Protein AF-A0A131Z6M6-F1 (afdb_monomer)

Secondary structure (DSSP, 8-state):
------------------------------S--------------TTHHHHHHHHHHHHTT---TTHHHH-EEEEEEETTEEEEEE-TTPPTT-EEE-TTS-EEEEEEE-SS-EEEEEES--

Organism: Rhipicephalus appendiculatus (NCBI:txid34631)

pLDDT: mean 70.96, std 22.32, range [32.44, 96.81]

Structure (mmCIF, N/CA/C/O backbone):
data_AF-A0A131Z6M6-F1
#
_entry.id   AF-A0A131Z6M6-F1
#
loop_
_atom_site.group_PDB
_atom_site.id
_atom_site.type_symbol
_atom_site.label_atom_id
_atom_site.label_alt_id
_atom_site.label_comp_id
_atom_site.label_asym_id
_atom_site.label_entity_id
_atom_site.label_seq_id
_atom_site.pdbx_PDB_ins_code
_atom_site.Cartn_x
_atom_site.Cartn_y
_atom_site.Cartn_z
_atom_site.occupancy
_atom_site.B_iso_or_equiv
_atom_site.auth_seq_id
_atom_site.auth_comp_id
_atom_site.auth_asym_id
_atom_site.auth_atom_id
_atom_site.pdbx_PDB_model_num
ATOM 1 N N . MET A 1 1 ? -48.283 30.052 53.798 1.00 39.28 1 MET A N 1
ATOM 2 C CA . MET A 1 1 ? -48.162 28.816 52.996 1.00 39.28 1 MET A CA 1
ATOM 3 C C . MET A 1 1 ? -49.217 28.845 51.893 1.00 39.28 1 MET A C 1
ATOM 5 O O . MET A 1 1 ? -50.386 28.957 52.216 1.00 39.28 1 MET A O 1
ATOM 9 N N . ALA A 1 2 ? -48.751 28.823 50.637 1.00 43.00 2 ALA A N 1
ATOM 10 C CA . ALA A 1 2 ? -49.450 28.561 49.368 1.00 43.00 2 ALA A CA 1
ATOM 11 C C . ALA A 1 2 ? -50.765 29.314 49.042 1.00 43.00 2 ALA A C 1
ATOM 13 O O . ALA A 1 2 ? -51.859 28.847 49.340 1.00 43.00 2 ALA A O 1
ATOM 14 N N . PHE A 1 3 ? -50.643 30.409 48.278 1.00 41.12 3 PHE A N 1
ATOM 15 C CA . PHE A 1 3 ? -51.707 30.907 47.399 1.00 41.12 3 PHE A CA 1
ATOM 16 C C . PHE A 1 3 ? -51.539 30.303 46.000 1.00 41.12 3 PHE A C 1
ATOM 18 O O . PHE A 1 3 ? -50.509 30.465 45.349 1.00 41.12 3 PHE A O 1
ATOM 25 N N . VAL A 1 4 ? -52.579 29.601 45.561 1.00 52.62 4 VAL A N 1
ATOM 26 C CA . VAL A 1 4 ? -52.770 29.066 44.211 1.00 52.62 4 VAL A CA 1
ATOM 27 C C . VAL A 1 4 ? -52.960 30.233 43.239 1.00 52.62 4 VAL A C 1
ATOM 29 O O . VAL A 1 4 ? -53.896 31.014 43.396 1.00 52.62 4 VAL A O 1
ATOM 32 N N . SER A 1 5 ? -52.105 30.346 42.218 1.00 47.12 5 SER A N 1
ATOM 33 C CA . SER A 1 5 ? -52.269 31.335 41.147 1.00 47.12 5 SER A CA 1
ATOM 34 C C . SER A 1 5 ? -52.097 30.713 39.759 1.00 47.12 5 SER A C 1
ATOM 36 O O . SER A 1 5 ? -51.026 30.254 39.379 1.00 47.12 5 SER A O 1
ATOM 38 N N . ARG A 1 6 ? -53.234 30.692 39.054 1.00 48.50 6 ARG A N 1
ATOM 39 C CA . ARG A 1 6 ? -53.466 30.855 37.609 1.00 48.50 6 ARG A CA 1
ATOM 40 C C . ARG A 1 6 ? -52.428 30.319 36.608 1.00 48.50 6 ARG A C 1
ATOM 42 O O . ARG A 1 6 ? -51.430 30.954 36.302 1.00 48.50 6 ARG A O 1
ATOM 49 N N . ARG A 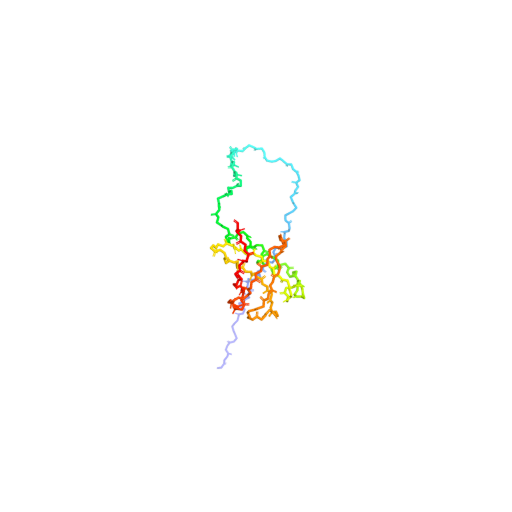1 7 ? -52.854 29.238 35.940 1.00 51.41 7 ARG A N 1
ATOM 50 C CA . ARG A 1 7 ? -52.928 29.078 34.470 1.00 51.41 7 ARG A CA 1
ATOM 51 C C . ARG A 1 7 ? -51.958 29.957 33.659 1.00 51.41 7 ARG A C 1
ATOM 53 O O . ARG A 1 7 ? -52.336 31.037 33.212 1.00 51.41 7 ARG A O 1
ATOM 60 N N . LEU A 1 8 ? -50.790 29.410 33.340 1.00 46.72 8 LEU A N 1
ATOM 61 C CA . LEU A 1 8 ? -50.048 29.756 32.128 1.00 46.72 8 LEU A CA 1
ATOM 62 C C . LEU A 1 8 ? -49.962 28.493 31.274 1.00 46.72 8 LEU A C 1
ATOM 64 O O . LEU A 1 8 ? -49.204 27.570 31.554 1.00 46.72 8 LEU A O 1
ATOM 68 N N . ALA A 1 9 ? -50.844 28.428 30.280 1.00 45.59 9 ALA A N 1
ATOM 69 C CA . ALA A 1 9 ? -50.858 27.386 29.273 1.00 45.59 9 ALA A CA 1
ATOM 70 C C . ALA A 1 9 ? -49.569 27.474 28.442 1.00 45.59 9 ALA A C 1
ATOM 72 O O . ALA A 1 9 ? -49.276 28.522 27.861 1.00 45.59 9 ALA A O 1
ATOM 73 N N . CYS A 1 10 ? -48.813 26.373 28.378 1.00 42.62 10 CYS A N 1
ATOM 74 C CA . CYS A 1 10 ? -47.706 26.191 27.443 1.00 42.62 10 CYS A CA 1
ATOM 75 C C . CYS A 1 10 ? -48.241 26.227 26.006 1.00 42.62 10 CYS A C 1
ATOM 77 O O . CYS A 1 10 ? -48.566 25.210 25.400 1.00 42.62 10 CYS A O 1
ATOM 79 N N . THR A 1 11 ? -48.344 27.433 25.467 1.00 51.12 11 THR A N 1
ATOM 80 C CA . THR A 1 11 ? -48.579 27.688 24.052 1.00 51.12 11 THR A CA 1
ATOM 81 C C . THR A 1 11 ? -47.215 27.618 23.384 1.00 51.12 11 THR A C 1
ATOM 83 O O . THR A 1 11 ? -46.464 28.574 23.499 1.00 51.12 11 THR A O 1
ATOM 86 N N . LEU A 1 12 ? -46.857 26.467 22.802 1.00 48.34 12 LEU A N 1
ATOM 87 C CA . LEU A 1 12 ? -45.870 26.299 21.716 1.00 48.34 12 LEU A CA 1
ATOM 88 C C . LEU A 1 12 ? -45.765 24.803 21.355 1.00 48.34 12 LEU A C 1
ATOM 90 O O . LEU A 1 12 ? -44.722 24.161 21.473 1.00 48.34 12 LEU A O 1
ATOM 94 N N . ALA A 1 13 ? -46.884 24.237 20.900 1.00 46.41 13 ALA A N 1
ATOM 95 C CA . ALA A 1 13 ? -46.872 22.998 20.135 1.00 46.41 13 ALA A CA 1
ATOM 96 C C . ALA A 1 13 ? -46.164 23.280 18.801 1.00 46.41 13 ALA A C 1
ATOM 98 O O . ALA A 1 13 ? -46.730 23.912 17.908 1.00 46.41 13 ALA A O 1
ATOM 99 N N . ARG A 1 14 ? -44.901 22.857 18.679 1.00 44.03 14 ARG A N 1
ATOM 100 C CA . ARG A 1 14 ? -44.189 22.866 17.398 1.00 44.03 14 ARG A CA 1
ATOM 101 C C . ARG A 1 14 ? -44.866 21.848 16.486 1.00 44.03 14 ARG A C 1
ATOM 103 O O . ARG A 1 14 ? -44.752 20.642 16.678 1.00 44.03 14 ARG A O 1
ATOM 110 N N . HIS A 1 15 ? -45.628 22.379 15.541 1.00 39.06 15 HIS A N 1
ATOM 111 C CA . HIS A 1 15 ? -46.258 21.651 14.455 1.00 39.06 15 HIS A CA 1
ATOM 112 C C . HIS A 1 15 ? -45.193 20.951 13.602 1.00 39.06 15 HIS A C 1
ATOM 114 O O . HIS A 1 15 ? -44.252 21.585 13.129 1.00 39.06 15 HIS A O 1
ATOM 120 N N . PHE A 1 16 ? -45.380 19.652 13.378 1.00 41.69 16 PHE A N 1
ATOM 121 C CA . PHE A 1 16 ? -44.788 18.920 12.262 1.00 41.69 16 PHE A CA 1
ATOM 122 C C . PHE A 1 16 ? -45.296 19.495 10.931 1.00 41.69 16 PHE A C 1
ATOM 124 O O . PHE A 1 16 ? -46.512 19.610 10.765 1.00 41.69 16 PHE A O 1
ATOM 131 N N . PRO A 1 17 ? -44.426 19.692 9.929 1.00 42.16 17 PRO A N 1
ATOM 132 C CA . PRO A 1 17 ? -44.841 19.567 8.542 1.00 42.16 17 PRO A CA 1
ATOM 133 C C . PRO A 1 17 ? -44.289 18.268 7.939 1.00 42.16 17 PRO A C 1
ATOM 135 O O . PRO A 1 17 ? -43.110 18.144 7.618 1.00 42.16 17 PRO A O 1
ATOM 138 N N . LYS A 1 18 ? -45.184 17.293 7.738 1.00 48.38 18 LYS A N 1
ATOM 139 C CA . LYS A 1 18 ? -45.048 16.302 6.665 1.00 48.38 18 LYS A CA 1
ATOM 140 C C . LYS A 1 18 ? -45.333 17.025 5.347 1.00 48.38 18 LYS A C 1
ATOM 142 O O . LYS A 1 18 ? -46.503 17.223 5.037 1.00 48.38 18 LYS A O 1
ATOM 147 N N . GLN A 1 19 ? -44.315 17.401 4.578 1.00 40.34 19 GLN A N 1
ATOM 148 C CA . GLN A 1 19 ? -44.496 17.778 3.171 1.00 40.34 19 GLN A CA 1
ATOM 149 C C . GLN A 1 19 ? -43.329 17.260 2.329 1.00 40.34 19 GLN A C 1
ATOM 151 O O . GLN A 1 19 ? -42.231 17.804 2.328 1.00 40.34 19 GLN A O 1
ATOM 156 N N . THR A 1 20 ? -43.600 16.170 1.618 1.00 48.44 20 THR A N 1
ATOM 157 C CA . THR A 1 20 ? -42.842 15.698 0.463 1.00 48.44 20 THR A CA 1
ATOM 158 C C . THR A 1 20 ? -43.174 16.594 -0.735 1.00 48.44 20 THR A C 1
ATOM 160 O O . THR A 1 20 ? -44.345 16.660 -1.123 1.00 48.44 20 THR A O 1
ATOM 163 N N . PRO A 1 21 ? -42.211 17.285 -1.366 1.00 44.47 21 PRO A N 1
ATOM 164 C CA . PRO A 1 21 ? -42.494 17.937 -2.633 1.00 44.47 21 PRO A CA 1
ATOM 165 C C . PRO A 1 2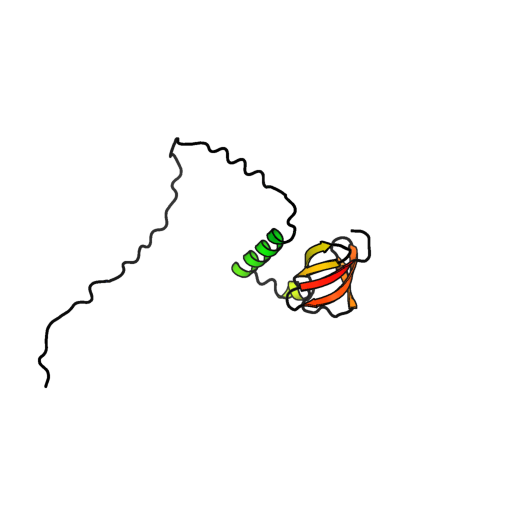1 ? -42.545 16.872 -3.735 1.00 44.47 21 PRO A C 1
ATOM 167 O O . PRO A 1 21 ? -41.537 16.278 -4.113 1.00 44.47 21 PRO A O 1
ATOM 170 N N . LYS A 1 22 ? -43.752 16.624 -4.249 1.00 40.66 22 LYS A N 1
ATOM 171 C CA . LYS A 1 22 ? -43.959 16.020 -5.567 1.00 40.66 22 LYS A CA 1
ATOM 172 C C . LYS A 1 22 ? -43.455 17.026 -6.602 1.00 40.66 22 LYS A C 1
ATOM 174 O O . LYS A 1 22 ? -44.059 18.084 -6.751 1.00 40.66 22 LYS A O 1
ATOM 179 N N . VAL A 1 23 ? -42.369 16.714 -7.302 1.00 39.72 23 VAL A N 1
ATOM 180 C CA . VAL A 1 23 ? -41.956 17.490 -8.477 1.00 39.72 23 VAL A CA 1
ATOM 181 C C . VAL A 1 23 ? -42.814 17.019 -9.644 1.00 39.72 23 VAL A C 1
ATOM 183 O O . VAL A 1 23 ? -42.594 15.958 -10.222 1.00 39.72 23 VAL A O 1
ATOM 186 N N . THR A 1 24 ? -43.868 17.779 -9.915 1.00 44.03 24 THR A N 1
ATOM 187 C CA . THR A 1 24 ? -44.658 17.682 -11.139 1.00 44.03 24 THR A CA 1
ATOM 188 C C . THR A 1 24 ? -43.795 18.100 -12.320 1.00 44.03 24 THR A C 1
ATOM 190 O O . THR A 1 24 ? -43.087 19.106 -12.258 1.00 44.03 24 THR A O 1
ATOM 193 N N . HIS A 1 25 ? -43.855 17.312 -13.388 1.00 50.78 25 HIS A N 1
ATOM 194 C CA . HIS A 1 25 ? -43.278 17.667 -14.671 1.00 50.78 25 HIS A CA 1
ATOM 195 C C . HIS A 1 25 ? -43.904 18.967 -15.199 1.00 50.78 25 HIS A C 1
ATOM 197 O O . HIS A 1 25 ? -45.113 19.161 -15.110 1.00 50.78 25 HIS A O 1
ATOM 203 N N . GLU A 1 26 ? -43.037 19.773 -15.806 1.00 39.38 26 GLU A N 1
ATOM 204 C CA . GLU A 1 26 ? -43.306 20.867 -16.742 1.00 39.38 26 GLU A CA 1
ATOM 205 C C . GLU A 1 26 ? -43.403 22.315 -16.222 1.00 39.38 26 GLU A C 1
ATOM 207 O O . GLU A 1 26 ? -44.209 22.687 -15.377 1.00 39.38 26 GLU A O 1
ATOM 212 N N . ALA A 1 27 ? -42.570 23.122 -16.893 1.00 40.81 27 ALA A N 1
ATOM 213 C CA . ALA A 1 27 ? -42.676 24.549 -17.179 1.00 40.81 27 ALA A CA 1
ATOM 214 C C . ALA A 1 27 ? -42.456 25.563 -16.040 1.00 40.81 27 ALA A C 1
ATOM 216 O O . ALA A 1 27 ? -43.389 26.152 -15.505 1.00 40.81 27 ALA A O 1
ATOM 217 N N . ILE A 1 28 ? -41.182 25.932 -15.840 1.00 41.88 28 ILE A N 1
ATOM 218 C CA . ILE A 1 28 ? -40.811 27.338 -15.614 1.00 41.88 28 ILE A CA 1
ATOM 219 C C . ILE A 1 28 ? -39.779 27.728 -16.671 1.00 41.88 28 ILE A C 1
ATOM 221 O O . ILE A 1 28 ? -38.617 27.325 -16.648 1.00 41.88 28 ILE A O 1
ATOM 225 N N . SER A 1 29 ? -40.262 28.491 -17.642 1.00 36.88 29 SER A N 1
ATOM 226 C CA . SER A 1 29 ? -39.505 29.144 -18.696 1.00 36.88 29 SER A CA 1
ATOM 227 C C . SER A 1 29 ? -38.716 30.343 -18.168 1.00 36.88 29 SER A C 1
ATOM 229 O O . SER A 1 29 ? -39.249 31.157 -17.420 1.00 36.88 29 SER A O 1
ATOM 231 N N . ALA A 1 30 ? -37.503 30.490 -18.703 1.00 46.06 30 ALA A N 1
ATOM 232 C CA . ALA A 1 30 ? -36.794 31.750 -18.919 1.00 46.06 30 ALA A CA 1
ATOM 233 C C . ALA A 1 30 ? -36.409 32.585 -17.682 1.00 46.06 30 ALA A C 1
ATOM 235 O O . ALA A 1 30 ? -37.071 33.557 -17.342 1.00 46.06 30 ALA A O 1
ATOM 236 N N . LEU A 1 31 ? -35.212 32.325 -17.146 1.00 43.25 31 LEU A N 1
ATOM 237 C CA . LEU A 1 31 ? -34.205 33.378 -16.972 1.00 43.25 31 LEU A CA 1
ATOM 238 C C . LEU A 1 31 ? -32.811 32.748 -16.815 1.00 43.25 31 LEU A C 1
ATOM 240 O O . LEU A 1 31 ? -32.592 31.899 -15.960 1.00 43.25 31 LEU A O 1
ATOM 244 N N . ALA A 1 32 ? -31.872 33.214 -17.639 1.00 40.00 32 ALA A N 1
ATOM 245 C CA . ALA A 1 32 ? -30.430 32.990 -17.534 1.00 40.00 32 ALA A CA 1
ATOM 246 C C . ALA A 1 32 ? -29.930 31.540 -17.713 1.00 40.00 32 ALA A C 1
ATOM 248 O O . ALA A 1 32 ? -29.552 30.855 -16.764 1.00 40.00 32 ALA A O 1
ATOM 249 N N . LEU A 1 33 ? -29.763 31.135 -18.978 1.00 46.91 33 LEU A N 1
ATOM 250 C CA . LEU A 1 33 ? -28.777 30.126 -19.385 1.00 46.91 33 LEU A CA 1
ATOM 251 C C . LEU A 1 33 ? -27.364 30.610 -19.004 1.00 46.91 33 LEU A C 1
ATOM 253 O O . LEU A 1 33 ? -26.592 31.074 -19.843 1.00 46.91 33 LEU A O 1
ATOM 257 N N . ARG A 1 34 ? -26.985 30.477 -17.729 1.00 42.84 34 ARG A N 1
ATOM 258 C CA . ARG A 1 34 ? -25.580 30.247 -17.396 1.00 42.84 34 ARG A CA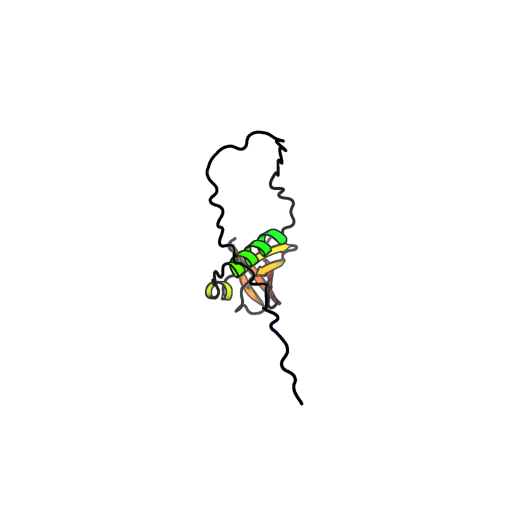 1
ATOM 259 C C . ARG A 1 34 ? -25.255 28.887 -17.993 1.00 42.84 34 ARG A C 1
ATOM 261 O O . ARG A 1 34 ? -25.573 27.858 -17.407 1.00 42.84 34 ARG A O 1
ATOM 268 N N . LYS A 1 35 ? -24.641 28.890 -19.179 1.00 44.09 35 LYS A N 1
ATOM 269 C CA . LYS A 1 35 ? -23.831 27.769 -19.658 1.00 44.09 35 LYS A CA 1
ATOM 270 C C . LYS A 1 35 ? -22.693 27.574 -18.654 1.00 44.09 35 LYS A C 1
ATOM 272 O O . LYS A 1 35 ? -21.569 28.008 -18.876 1.00 44.09 35 LYS A O 1
ATOM 277 N N . LEU A 1 36 ? -22.997 26.950 -17.522 1.00 44.72 36 LEU A N 1
ATOM 278 C CA . LEU A 1 36 ? -22.010 26.273 -16.707 1.00 44.72 36 LEU A CA 1
ATOM 279 C C . LEU A 1 36 ? -21.621 25.037 -17.509 1.00 44.72 36 LEU A C 1
ATOM 281 O O . LEU A 1 36 ? -22.161 23.952 -17.334 1.00 44.72 36 LEU A O 1
ATOM 285 N N . SER A 1 37 ? -20.701 25.239 -18.449 1.00 49.12 37 SER A N 1
ATOM 286 C CA . SER A 1 37 ? -19.842 24.160 -18.904 1.00 49.12 37 SER A CA 1
ATOM 287 C C . SER A 1 37 ? -18.946 23.815 -17.722 1.00 49.12 37 SER A C 1
ATOM 289 O O . SER A 1 37 ? -17.804 24.259 -17.649 1.00 49.12 37 SER A O 1
ATOM 291 N N . THR A 1 38 ? -19.474 23.063 -16.757 1.00 50.09 38 THR A N 1
ATOM 292 C CA . THR A 1 38 ? -18.609 22.283 -15.885 1.00 50.09 38 THR A CA 1
ATOM 293 C C . THR A 1 38 ? -18.105 21.146 -16.759 1.00 50.09 38 THR A C 1
ATOM 295 O O . THR A 1 38 ? -18.701 20.074 -16.824 1.00 50.09 38 THR A O 1
ATOM 298 N N . THR A 1 39 ? -17.033 21.398 -17.509 1.00 51.81 39 THR A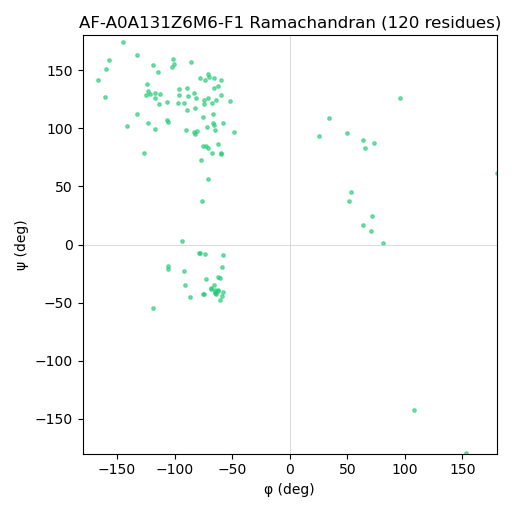 N 1
ATOM 299 C CA . THR A 1 39 ? -16.170 20.296 -17.920 1.00 51.81 39 THR A CA 1
ATOM 300 C C . THR A 1 39 ? -15.828 19.548 -16.631 1.00 51.81 39 THR A C 1
ATOM 302 O O . THR A 1 39 ? -15.368 20.219 -15.699 1.00 51.81 39 THR A O 1
ATOM 305 N N . PRO A 1 40 ? -16.087 18.232 -16.502 1.00 44.44 40 PRO A N 1
ATOM 306 C CA . PRO A 1 40 ? -15.517 17.474 -15.401 1.00 44.44 40 PRO A CA 1
ATOM 307 C C . PRO A 1 40 ? -14.009 17.641 -15.532 1.00 44.44 40 PRO A C 1
ATOM 309 O O . PRO A 1 40 ? -13.377 17.171 -16.476 1.00 44.44 40 PRO A O 1
ATOM 312 N N . CYS A 1 41 ? -13.474 18.478 -14.658 1.00 32.44 41 CYS A N 1
ATOM 313 C CA . CYS A 1 41 ? -12.105 18.908 -14.727 1.00 32.44 41 CYS A CA 1
ATOM 314 C C . CYS A 1 41 ? -11.294 17.803 -14.077 1.00 32.44 41 CYS A C 1
ATOM 316 O O . CYS A 1 41 ? -11.180 17.742 -12.855 1.00 32.44 41 CYS A O 1
ATOM 318 N N . SER A 1 42 ? -10.784 16.899 -14.903 1.00 39.06 42 SER A N 1
ATOM 319 C CA . SER A 1 42 ? -9.817 15.874 -14.534 1.00 39.06 42 SER A CA 1
ATOM 320 C C . SER A 1 42 ? -8.453 16.520 -14.260 1.00 39.06 42 SER A C 1
ATOM 322 O O . SER A 1 42 ? -7.466 16.199 -14.915 1.00 39.06 42 SER A O 1
ATOM 324 N N . TYR A 1 43 ? -8.386 17.490 -13.342 1.00 35.84 43 TYR A N 1
ATOM 325 C CA . TYR A 1 43 ? -7.107 17.893 -12.772 1.00 35.84 43 TYR A CA 1
ATOM 326 C C . TYR A 1 43 ? -6.771 16.905 -11.668 1.00 35.84 43 TYR A C 1
ATOM 328 O O . TYR A 1 43 ? -7.502 16.752 -10.691 1.00 35.84 43 TYR A O 1
ATOM 336 N N . ALA A 1 44 ? -5.663 16.211 -11.898 1.00 45.44 44 ALA A N 1
ATOM 337 C CA . ALA A 1 44 ? -5.024 15.266 -11.012 1.00 45.44 44 ALA A CA 1
ATOM 338 C C . ALA A 1 44 ? -4.858 15.843 -9.596 1.00 45.44 44 ALA A C 1
ATOM 340 O O . ALA A 1 44 ? -3.903 16.544 -9.283 1.00 45.44 44 ALA A O 1
ATOM 341 N N . ALA A 1 45 ? -5.803 15.502 -8.731 1.00 46.19 45 ALA A N 1
ATOM 342 C CA . ALA A 1 45 ? -5.621 15.415 -7.295 1.00 46.19 45 ALA A CA 1
ATOM 343 C C . ALA A 1 45 ? -6.093 14.009 -6.922 1.00 46.19 45 ALA A C 1
ATOM 345 O O . ALA A 1 45 ? -7.231 13.802 -6.502 1.00 46.19 45 ALA A O 1
ATOM 346 N N . ALA A 1 46 ? -5.223 13.028 -7.176 1.00 53.44 46 ALA A N 1
ATOM 347 C CA . ALA A 1 46 ? -5.526 11.596 -7.126 1.00 53.44 46 ALA A CA 1
ATOM 348 C C . ALA A 1 46 ? -6.052 11.097 -5.763 1.00 53.44 46 ALA A C 1
ATOM 350 O O . ALA A 1 46 ? -6.516 9.972 -5.666 1.00 53.44 46 ALA A O 1
ATOM 351 N N . GLY A 1 47 ? -6.028 11.924 -4.712 1.00 57.56 47 GLY A N 1
ATOM 352 C CA . GLY A 1 47 ? -6.431 11.514 -3.368 1.00 57.56 47 GLY A CA 1
ATOM 353 C C . GLY A 1 47 ? -7.900 11.738 -2.992 1.00 57.56 47 GLY A C 1
ATOM 354 O O . GLY A 1 47 ? -8.369 11.083 -2.070 1.00 57.56 47 GLY A O 1
ATOM 355 N N . SER A 1 48 ? -8.649 12.650 -3.630 1.00 70.38 48 SER A N 1
ATOM 356 C CA . SER A 1 48 ? -9.945 13.068 -3.048 1.00 70.38 48 SER A CA 1
ATOM 357 C C . SER A 1 48 ? -11.151 12.251 -3.517 1.00 70.38 48 SER A C 1
ATOM 359 O O . SER A 1 48 ? -12.082 12.053 -2.738 1.00 70.38 48 SER A O 1
ATOM 361 N N . ALA A 1 49 ? -11.168 11.799 -4.773 1.00 78.19 49 ALA A N 1
ATOM 362 C CA . ALA A 1 49 ? -12.340 11.129 -5.345 1.00 78.19 49 ALA A CA 1
ATOM 363 C C . ALA A 1 49 ? -12.511 9.691 -4.817 1.00 78.19 49 ALA A C 1
ATOM 365 O O . ALA A 1 49 ? -13.614 9.285 -4.446 1.00 78.19 49 ALA A O 1
ATOM 366 N N . GLU A 1 50 ? -11.409 8.944 -4.715 1.00 75.94 50 GLU A N 1
ATOM 367 C CA . GLU A 1 50 ? -11.400 7.570 -4.190 1.00 75.94 50 GLU A CA 1
ATOM 368 C C . GLU A 1 50 ? -11.810 7.540 -2.709 1.00 75.94 50 GLU A C 1
ATOM 370 O O . GLU A 1 50 ? -12.645 6.734 -2.302 1.00 75.94 50 GLU A O 1
ATOM 375 N N . VAL A 1 51 ? -11.306 8.483 -1.906 1.00 83.69 51 VAL A N 1
ATOM 376 C CA . VAL A 1 51 ? -11.648 8.573 -0.479 1.00 83.69 51 VAL A CA 1
ATOM 377 C C . VAL A 1 51 ? -13.115 8.977 -0.273 1.00 83.69 51 VAL A C 1
ATOM 379 O O . VAL A 1 51 ? -13.767 8.424 0.613 1.00 83.69 51 VAL A O 1
ATOM 382 N N . SER A 1 52 ? -13.666 9.871 -1.109 1.00 87.31 52 SER A N 1
ATOM 383 C CA . SER A 1 52 ? -15.101 10.218 -1.080 1.00 87.31 52 SER A CA 1
ATOM 384 C C . SER A 1 52 ? -15.985 8.996 -1.322 1.00 87.31 52 SER A C 1
ATOM 386 O O . SER A 1 52 ? -16.930 8.761 -0.575 1.00 87.31 52 SER A O 1
ATOM 388 N N . SER A 1 53 ? -15.622 8.164 -2.300 1.00 84.56 53 SER A N 1
ATOM 389 C CA . SER A 1 53 ? -16.381 6.954 -2.645 1.00 84.56 53 SER A CA 1
ATOM 390 C C . SER A 1 53 ? -16.423 5.954 -1.481 1.00 84.56 53 SER A C 1
ATOM 392 O O . SER A 1 53 ? -17.471 5.390 -1.174 1.00 84.56 53 SER A O 1
ATOM 394 N N . ILE A 1 54 ? -15.306 5.791 -0.762 1.00 84.50 54 ILE A N 1
ATOM 395 C CA . ILE A 1 54 ? -15.242 4.931 0.433 1.00 84.50 54 ILE A CA 1
ATOM 396 C C . ILE A 1 54 ? -16.139 5.479 1.554 1.00 84.50 54 ILE A C 1
ATOM 398 O O . ILE A 1 54 ? -16.806 4.718 2.257 1.00 84.50 54 ILE A O 1
ATOM 402 N N . LEU A 1 55 ? -16.159 6.799 1.750 1.00 86.31 55 LEU A N 1
ATOM 403 C CA . LEU A 1 55 ? -17.015 7.446 2.749 1.00 86.31 55 LEU A CA 1
ATOM 404 C C . LEU A 1 55 ? -18.501 7.264 2.415 1.00 86.31 55 LEU A C 1
ATOM 406 O O . LEU A 1 55 ? -19.292 6.959 3.307 1.00 86.31 55 LEU A O 1
ATOM 410 N N . GLU A 1 56 ? -18.867 7.402 1.144 1.00 87.62 56 GLU A N 1
ATOM 411 C CA . GLU A 1 56 ? -20.225 7.171 0.651 1.00 87.62 56 GLU A CA 1
ATOM 412 C C . GLU A 1 56 ? -20.672 5.721 0.896 1.00 87.62 56 GLU A C 1
ATOM 414 O O . GLU A 1 56 ? -21.731 5.505 1.486 1.00 87.62 56 GLU A O 1
ATOM 419 N N . GLU A 1 57 ? -19.843 4.727 0.555 1.00 84.44 57 GLU A N 1
ATOM 420 C CA . GLU A 1 57 ? -20.124 3.304 0.815 1.00 84.44 57 GLU A CA 1
ATOM 421 C C . GLU A 1 57 ? -20.337 3.009 2.308 1.00 84.44 57 GLU A C 1
ATOM 423 O O . GLU A 1 57 ? -21.261 2.275 2.681 1.00 84.44 57 GLU A O 1
ATOM 428 N N . ARG A 1 58 ? -19.523 3.617 3.184 1.00 82.81 58 ARG A N 1
ATOM 429 C CA . ARG A 1 58 ? -19.679 3.476 4.641 1.00 82.81 58 ARG A CA 1
ATOM 430 C C . ARG A 1 58 ? -20.987 4.087 5.143 1.00 82.81 58 ARG A C 1
ATOM 432 O O . ARG A 1 58 ? -21.616 3.502 6.021 1.00 82.81 58 ARG A O 1
ATOM 439 N N . ILE A 1 59 ? -21.403 5.236 4.604 1.00 87.88 59 ILE A N 1
ATOM 440 C CA . ILE A 1 59 ? -22.667 5.899 4.974 1.00 87.88 59 ILE A CA 1
ATOM 441 C C . ILE A 1 59 ? -23.873 5.078 4.506 1.00 87.88 59 ILE A C 1
ATOM 443 O O . ILE A 1 59 ? -24.865 4.972 5.226 1.00 87.88 59 ILE A O 1
ATOM 447 N N . LEU A 1 60 ? -23.781 4.469 3.325 1.00 86.69 60 LEU A N 1
ATOM 448 C CA . LEU A 1 60 ? -24.825 3.613 2.761 1.00 86.69 60 LEU A CA 1
ATOM 449 C C . LEU A 1 60 ? -24.919 2.241 3.451 1.00 86.69 60 LEU A C 1
ATOM 451 O O . LEU A 1 60 ? -25.870 1.500 3.208 1.00 86.69 60 LEU A O 1
ATOM 455 N N . GLY A 1 61 ? -23.973 1.908 4.335 1.00 76.75 61 GLY A N 1
ATOM 456 C CA . GLY A 1 61 ? -23.992 0.672 5.113 1.00 76.75 61 GLY A CA 1
ATOM 457 C C . GLY A 1 61 ? -23.705 -0.574 4.278 1.00 76.75 61 GLY A C 1
ATOM 458 O O . GLY A 1 61 ? -24.126 -1.668 4.650 1.00 76.75 61 GLY A O 1
ATOM 459 N N . GLN A 1 62 ? -22.999 -0.434 3.153 1.00 71.00 62 GLN A N 1
ATOM 460 C CA . GLN A 1 62 ? -22.603 -1.573 2.332 1.00 71.00 62 GLN A CA 1
ATOM 461 C C . GLN A 1 62 ? -21.435 -2.296 3.021 1.00 71.00 62 GLN A C 1
ATOM 463 O O . GLN A 1 62 ? -20.260 -2.012 2.805 1.00 71.00 62 GLN A O 1
ATOM 468 N N . THR A 1 63 ? -21.766 -3.199 3.947 1.00 56.53 63 THR A N 1
ATOM 469 C CA . THR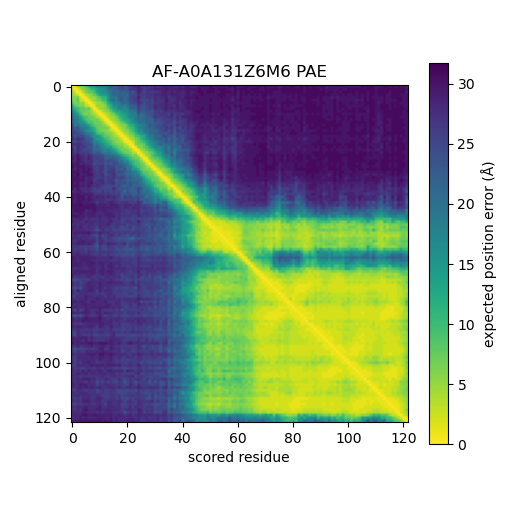 A 1 63 ? -20.805 -3.944 4.768 1.00 56.53 63 THR A CA 1
ATOM 470 C C . THR A 1 63 ? -20.164 -5.076 3.967 1.00 56.53 63 THR A C 1
ATOM 472 O O . THR A 1 63 ? -20.431 -6.254 4.196 1.00 56.53 63 THR A O 1
ATOM 475 N N . SER A 1 64 ? -19.270 -4.737 3.043 1.00 62.50 64 SER A N 1
ATOM 476 C CA . SER A 1 64 ? -18.363 -5.687 2.382 1.00 62.50 64 SER A CA 1
ATOM 477 C C . SER A 1 64 ? -17.208 -6.089 3.313 1.00 62.50 64 SER A C 1
ATOM 479 O O . SER A 1 64 ? -16.064 -6.188 2.880 1.00 62.50 64 SER A O 1
ATOM 481 N N . THR A 1 65 ? -17.463 -6.248 4.616 1.00 61.75 65 THR A N 1
ATOM 482 C CA . THR A 1 65 ? -16.409 -6.355 5.639 1.00 61.75 65 THR A CA 1
ATOM 483 C C . THR A 1 65 ? -15.526 -7.575 5.432 1.00 61.75 65 THR A C 1
ATOM 485 O O . THR A 1 65 ? -14.317 -7.445 5.557 1.00 61.75 65 THR A O 1
ATOM 488 N N . THR A 1 66 ? -16.111 -8.710 5.037 1.00 60.94 66 THR A N 1
ATOM 489 C CA . THR A 1 66 ? -15.375 -9.953 4.761 1.00 60.94 66 THR A CA 1
ATOM 490 C C . THR A 1 66 ? -14.437 -9.825 3.558 1.00 60.94 66 THR A C 1
ATOM 492 O O . THR A 1 66 ? -13.344 -10.370 3.589 1.00 60.94 66 THR A O 1
ATOM 495 N N . ASN A 1 67 ? -14.803 -9.057 2.522 1.00 71.88 67 ASN A N 1
ATOM 496 C CA . ASN A 1 67 ? -13.927 -8.871 1.356 1.00 71.88 67 ASN A CA 1
ATOM 497 C C . ASN A 1 67 ? -12.724 -7.965 1.665 1.00 71.88 67 ASN A C 1
ATOM 499 O O . ASN A 1 67 ? -11.662 -8.133 1.076 1.00 71.88 67 ASN A O 1
ATOM 503 N N . LEU A 1 68 ? -12.869 -7.016 2.596 1.00 79.94 68 LEU A N 1
ATOM 504 C CA . LEU A 1 68 ? -11.811 -6.053 2.928 1.00 79.94 68 LEU A CA 1
ATOM 505 C C . LEU A 1 68 ? -10.709 -6.621 3.841 1.00 79.94 68 LEU A C 1
ATOM 507 O O . LEU A 1 68 ? -9.733 -5.923 4.119 1.00 79.94 68 LEU A O 1
ATOM 511 N N . GLU A 1 69 ? -10.867 -7.841 4.359 1.00 86.81 69 GLU A N 1
ATOM 512 C CA . GLU A 1 69 ? -9.842 -8.487 5.187 1.00 86.81 69 GLU A CA 1
ATOM 513 C C . GLU A 1 69 ? -8.669 -9.003 4.349 1.00 86.81 69 GLU A C 1
ATOM 515 O O . GLU A 1 69 ? -7.518 -8.789 4.725 1.00 86.81 69 GLU A O 1
ATOM 520 N N . GLU A 1 70 ? -8.970 -9.615 3.202 1.00 87.50 70 GLU A N 1
ATOM 521 C CA . GLU A 1 70 ? -7.988 -10.220 2.288 1.00 87.50 70 GLU A CA 1
ATOM 522 C C . GLU A 1 70 ? -7.762 -9.389 1.020 1.00 87.50 70 GLU A C 1
ATOM 524 O O . GLU A 1 70 ? -6.736 -9.526 0.362 1.00 87.50 70 GLU A O 1
ATOM 529 N N . THR A 1 71 ? -8.707 -8.511 0.664 1.00 90.19 71 THR A N 1
ATOM 530 C CA . THR A 1 71 ? -8.611 -7.650 -0.523 1.00 90.19 71 THR A CA 1
ATOM 531 C C . THR A 1 71 ? -8.528 -6.181 -0.117 1.00 90.19 71 THR A C 1
ATOM 533 O O . THR A 1 71 ? -9.096 -5.754 0.891 1.00 90.19 71 THR A O 1
ATOM 536 N N . GLY A 1 72 ? -7.825 -5.384 -0.920 1.00 91.25 72 GLY A N 1
ATOM 537 C CA . GLY A 1 72 ? -7.699 -3.945 -0.721 1.00 91.25 72 GLY A CA 1
ATOM 538 C C . GLY A 1 72 ? -7.939 -3.142 -1.992 1.00 91.25 72 GLY A C 1
ATOM 539 O O . GLY A 1 72 ? -7.898 -3.666 -3.105 1.00 91.25 72 GLY A O 1
ATOM 540 N N . ARG A 1 73 ? -8.179 -1.843 -1.815 1.00 90.81 73 ARG A N 1
ATOM 541 C CA . ARG A 1 73 ? -8.341 -0.866 -2.893 1.00 90.81 73 ARG A CA 1
ATOM 542 C C . ARG A 1 73 ? -7.184 0.124 -2.883 1.00 90.81 73 ARG A C 1
ATOM 544 O O . ARG A 1 73 ? -6.871 0.695 -1.841 1.00 90.81 73 ARG A O 1
ATOM 551 N N . VAL A 1 74 ? -6.553 0.333 -4.034 1.00 92.50 74 VAL A N 1
ATOM 552 C CA . VAL A 1 74 ? -5.431 1.271 -4.168 1.00 92.50 74 VAL A CA 1
ATOM 553 C C . VAL A 1 74 ? -5.959 2.705 -4.152 1.00 92.50 74 VAL A C 1
ATOM 555 O O . VAL A 1 74 ? -6.810 3.054 -4.959 1.00 92.50 74 VAL A O 1
ATOM 558 N N . LEU A 1 75 ? -5.448 3.527 -3.237 1.00 90.94 75 LEU A N 1
ATOM 559 C CA . LEU A 1 75 ? -5.776 4.949 -3.128 1.00 90.94 75 LEU A CA 1
ATOM 560 C C . LEU A 1 75 ? -4.880 5.796 -4.035 1.00 90.94 75 LEU A C 1
ATOM 562 O O . LEU A 1 75 ? -5.345 6.706 -4.712 1.00 90.94 75 LEU A O 1
ATOM 566 N N . SER A 1 76 ? -3.576 5.518 -4.016 1.00 89.88 76 SER A N 1
ATOM 567 C CA . SER A 1 76 ? -2.576 6.272 -4.771 1.00 89.88 76 SER A CA 1
ATOM 568 C C . SER A 1 76 ? -1.306 5.455 -4.959 1.00 89.88 76 SER A C 1
ATOM 570 O O . SER A 1 76 ? -0.950 4.679 -4.071 1.00 89.88 76 SER A O 1
ATOM 572 N N . ILE A 1 77 ? -0.591 5.705 -6.051 1.00 90.75 77 ILE A N 1
ATOM 573 C CA . ILE A 1 77 ? 0.735 5.147 -6.324 1.00 90.75 77 ILE A CA 1
ATOM 574 C C . ILE A 1 77 ? 1.697 6.313 -6.572 1.00 90.75 77 ILE A C 1
ATOM 576 O O . ILE A 1 77 ? 1.320 7.303 -7.203 1.00 90.75 77 ILE A O 1
ATOM 580 N N . GLY A 1 78 ? 2.908 6.227 -6.027 1.00 90.38 78 GLY A N 1
ATOM 581 C CA . GLY A 1 78 ? 3.984 7.176 -6.299 1.00 90.38 78 GLY A CA 1
ATOM 582 C C . GLY A 1 78 ? 5.333 6.653 -5.817 1.00 90.38 78 GLY A C 1
ATOM 583 O O . GLY A 1 78 ? 5.401 6.016 -4.771 1.00 90.38 78 GLY A O 1
ATOM 584 N N . ASP A 1 79 ? 6.394 6.914 -6.587 1.00 90.00 79 ASP A N 1
ATOM 585 C CA . ASP A 1 79 ? 7.777 6.488 -6.289 1.00 90.00 79 ASP A CA 1
ATOM 586 C C . ASP A 1 79 ? 7.903 4.983 -5.967 1.00 90.00 79 ASP A C 1
ATOM 588 O O . ASP A 1 79 ? 8.612 4.565 -5.056 1.00 90.00 79 ASP A O 1
ATOM 592 N N . GLY A 1 80 ? 7.127 4.149 -6.670 1.00 91.38 80 GLY A N 1
ATOM 593 C CA . GLY A 1 80 ? 7.086 2.704 -6.429 1.00 91.38 80 GLY A CA 1
ATOM 594 C C . GLY A 1 80 ? 6.400 2.290 -5.121 1.00 91.38 80 GLY A C 1
ATOM 595 O O . GLY A 1 80 ? 6.489 1.126 -4.736 1.00 91.38 80 GLY A O 1
ATOM 596 N N . ILE A 1 81 ? 5.700 3.200 -4.438 1.00 93.50 81 ILE A N 1
ATOM 597 C CA . ILE A 1 81 ? 4.927 2.921 -3.224 1.00 93.50 81 ILE A CA 1
ATOM 598 C C . ILE A 1 81 ? 3.437 3.108 -3.518 1.00 93.50 81 ILE A C 1
ATOM 600 O O . ILE A 1 81 ? 2.971 4.194 -3.867 1.00 93.50 81 ILE A O 1
ATOM 604 N N . ALA A 1 82 ? 2.669 2.042 -3.327 1.00 94.19 82 ALA A N 1
ATOM 605 C CA . ALA A 1 82 ? 1.219 2.051 -3.382 1.00 94.19 82 ALA A CA 1
ATOM 606 C C . ALA A 1 82 ? 0.634 2.184 -1.971 1.00 94.19 82 ALA A C 1
ATOM 608 O O . ALA A 1 82 ? 1.022 1.474 -1.043 1.00 94.19 82 ALA A O 1
ATOM 609 N N . ARG A 1 83 ? -0.344 3.078 -1.820 1.00 93.31 83 ARG A N 1
ATOM 610 C CA . ARG A 1 83 ? -1.175 3.188 -0.618 1.00 93.31 83 ARG A CA 1
ATOM 611 C C . ARG A 1 83 ? -2.469 2.438 -0.851 1.00 93.31 83 ARG A C 1
ATOM 613 O O . ARG A 1 83 ? -3.203 2.770 -1.781 1.00 93.31 83 ARG A O 1
ATOM 620 N N . VAL A 1 84 ? -2.763 1.462 -0.006 1.00 94.12 84 VAL A N 1
ATOM 621 C CA . VAL A 1 84 ? -3.919 0.579 -0.176 1.00 94.12 84 VAL A CA 1
ATOM 622 C C . VAL A 1 84 ? -4.812 0.635 1.057 1.00 94.12 84 VAL A C 1
ATOM 624 O O . VAL A 1 84 ? -4.334 0.543 2.181 1.00 94.12 84 VAL A O 1
ATOM 627 N N . TYR A 1 85 ? -6.114 0.806 0.853 1.00 92.56 85 TYR A N 1
ATOM 628 C CA . TYR A 1 85 ? -7.141 0.692 1.885 1.00 92.56 85 TYR A CA 1
ATOM 629 C C . TYR A 1 85 ? -7.637 -0.757 1.979 1.00 92.56 85 TYR A C 1
ATOM 631 O O . TYR A 1 85 ? -7.943 -1.356 0.950 1.00 92.56 85 TYR A O 1
ATOM 639 N N . GLY A 1 86 ? -7.781 -1.303 3.189 1.00 91.50 86 GLY A N 1
ATOM 640 C CA . GLY A 1 86 ? -8.226 -2.686 3.416 1.00 91.50 86 GLY A CA 1
ATOM 641 C C . GLY A 1 86 ? -7.084 -3.578 3.893 1.00 91.50 86 GLY A C 1
ATOM 642 O O . GLY A 1 86 ? -6.262 -3.117 4.678 1.00 91.50 86 GLY A O 1
ATOM 643 N N . LEU A 1 87 ? -7.049 -4.834 3.430 1.00 93.00 87 LEU A N 1
ATOM 644 C CA . LEU A 1 87 ? -5.998 -5.808 3.759 1.00 93.00 87 LEU A CA 1
ATOM 645 C C . LEU A 1 87 ? -5.781 -5.970 5.274 1.00 93.00 87 LEU A C 1
ATOM 647 O O . LEU A 1 87 ? -4.657 -5.968 5.758 1.00 93.00 87 LEU A O 1
ATOM 651 N N . LYS A 1 88 ? -6.860 -6.081 6.057 1.00 90.62 88 LYS A N 1
ATOM 652 C CA . LYS A 1 88 ? -6.768 -6.078 7.531 1.00 90.62 88 LYS A CA 1
ATOM 653 C C . LYS A 1 88 ? -5.968 -7.243 8.117 1.00 90.62 88 LYS A C 1
ATOM 655 O O . LYS A 1 88 ? -5.420 -7.094 9.204 1.00 90.62 88 LYS A O 1
ATOM 660 N N . ASN A 1 89 ? -5.938 -8.382 7.425 1.00 92.62 89 ASN A N 1
ATOM 661 C CA . ASN A 1 89 ? -5.228 -9.578 7.882 1.00 92.62 89 ASN A CA 1
ATOM 662 C C . ASN A 1 89 ? -3.795 -9.671 7.335 1.00 92.62 89 ASN A C 1
ATOM 664 O O . ASN A 1 89 ? -3.122 -10.667 7.600 1.00 92.62 89 ASN A O 1
ATOM 668 N N . ILE A 1 90 ? -3.329 -8.665 6.587 1.00 94.12 90 ILE A N 1
ATOM 669 C CA . ILE A 1 90 ? -1.996 -8.689 5.988 1.00 94.12 90 ILE A CA 1
ATOM 670 C C . ILE A 1 90 ? -0.902 -8.557 7.044 1.00 94.12 90 ILE A C 1
ATOM 672 O O . ILE A 1 90 ? -1.037 -7.831 8.034 1.00 94.12 90 ILE A O 1
ATOM 676 N N . GLN A 1 91 ? 0.204 -9.250 6.812 1.00 93.31 91 GLN A N 1
ATOM 677 C CA . GLN A 1 91 ? 1.388 -9.192 7.653 1.00 93.31 91 GLN A CA 1
ATOM 678 C C . GLN A 1 91 ? 2.463 -8.299 7.032 1.00 93.31 91 GLN A C 1
ATOM 680 O O . GLN A 1 91 ? 2.468 -7.997 5.837 1.00 93.31 91 GLN A O 1
ATOM 685 N N . ALA A 1 92 ? 3.386 -7.837 7.874 1.00 93.94 92 ALA A N 1
ATOM 686 C CA . ALA A 1 92 ? 4.548 -7.112 7.389 1.00 93.94 92 ALA A CA 1
ATOM 687 C C . ALA A 1 92 ? 5.418 -8.066 6.560 1.00 93.94 92 ALA A C 1
ATOM 689 O O . ALA A 1 92 ? 5.529 -9.245 6.887 1.00 93.94 92 ALA A O 1
ATOM 690 N N . GLU A 1 93 ? 6.023 -7.542 5.498 1.00 95.19 93 GLU A N 1
ATOM 691 C CA . GLU A 1 93 ? 6.852 -8.288 4.542 1.00 95.19 93 GLU A CA 1
ATOM 692 C C . GLU A 1 93 ? 6.093 -9.376 3.759 1.00 95.19 93 GLU A C 1
ATOM 694 O O . GLU A 1 93 ? 6.696 -10.236 3.117 1.00 95.19 93 GLU A O 1
ATOM 699 N N . GLU A 1 94 ? 4.759 -9.324 3.749 1.00 93.94 94 GLU A N 1
ATOM 700 C CA . GLU A 1 94 ? 3.937 -10.232 2.956 1.00 93.94 94 GLU A CA 1
ATOM 701 C C . GLU A 1 94 ? 3.900 -9.818 1.479 1.00 93.94 94 GLU A C 1
ATOM 703 O O . GLU A 1 94 ? 3.872 -8.631 1.132 1.00 93.94 94 GLU A O 1
ATOM 708 N N . MET A 1 95 ? 3.896 -10.815 0.593 1.00 94.88 95 MET A N 1
ATOM 709 C CA . MET A 1 95 ? 3.804 -10.602 -0.846 1.00 94.88 95 MET A CA 1
ATOM 710 C C . MET A 1 95 ? 2.350 -10.420 -1.268 1.00 94.88 95 MET A C 1
ATOM 712 O O . MET A 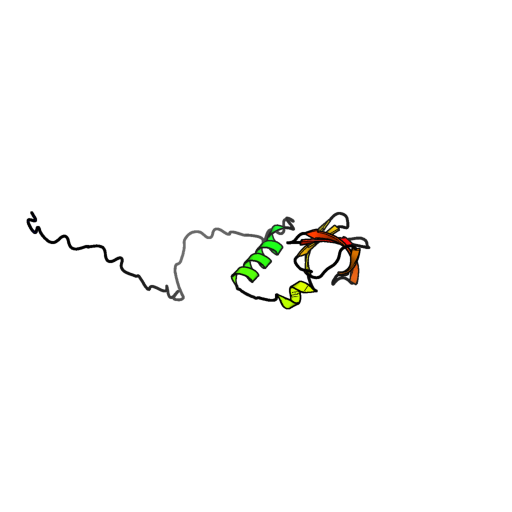1 95 ? 1.501 -11.256 -0.977 1.00 94.88 95 MET A O 1
ATOM 716 N N . VAL A 1 96 ? 2.090 -9.365 -2.029 1.00 95.00 96 VAL A N 1
ATOM 717 C CA . VAL A 1 96 ? 0.770 -9.061 -2.578 1.00 95.00 96 VAL A CA 1
ATOM 718 C C . VAL A 1 96 ? 0.800 -9.047 -4.094 1.00 95.00 96 VAL A C 1
ATOM 720 O O . VAL A 1 96 ? 1.830 -8.777 -4.717 1.00 95.00 96 VAL A O 1
ATOM 723 N N . GLU A 1 97 ? -0.356 -9.299 -4.689 1.00 94.50 97 GLU A N 1
ATOM 724 C CA . GLU A 1 97 ? -0.567 -9.204 -6.125 1.00 94.50 97 GLU A CA 1
ATOM 725 C C . GLU A 1 97 ? -1.603 -8.121 -6.418 1.00 94.50 97 GLU A C 1
ATOM 727 O O . GLU A 1 97 ? -2.671 -8.062 -5.807 1.00 94.50 97 GLU A O 1
ATOM 732 N N . PHE A 1 98 ? -1.267 -7.235 -7.349 1.00 93.62 98 PHE A N 1
ATOM 733 C CA . PHE A 1 98 ? -2.180 -6.222 -7.849 1.00 93.62 98 PHE A CA 1
ATOM 734 C C . PHE A 1 98 ? -3.031 -6.793 -8.982 1.00 93.62 98 PHE A C 1
ATOM 736 O O . PHE A 1 98 ? -2.628 -7.707 -9.695 1.00 93.62 98 PHE A O 1
ATOM 743 N N . SER A 1 99 ? -4.191 -6.182 -9.225 1.00 89.75 99 SER A N 1
ATOM 744 C CA . SER A 1 99 ? -5.072 -6.542 -10.349 1.00 89.75 99 SER A CA 1
ATOM 745 C C . SER A 1 99 ? -4.408 -6.420 -11.730 1.00 89.75 99 SER A C 1
ATOM 747 O O . SER A 1 99 ? -4.864 -7.037 -12.689 1.00 89.75 99 SER A O 1
ATOM 749 N N . SER A 1 100 ? -3.318 -5.658 -11.833 1.00 88.62 100 SER A N 1
ATOM 750 C CA . SER A 1 100 ? -2.473 -5.537 -13.023 1.00 88.62 100 SER A CA 1
ATOM 751 C C . SER A 1 100 ? -1.508 -6.715 -13.233 1.00 88.62 100 SER A C 1
ATOM 753 O O . SER A 1 100 ? -0.834 -6.761 -14.260 1.00 88.62 100 SER A O 1
ATOM 755 N N . GLY A 1 101 ? -1.410 -7.651 -12.282 1.00 90.19 101 GLY A N 1
ATOM 756 C CA . GLY A 1 101 ? -0.433 -8.746 -12.279 1.00 90.19 101 GLY A CA 1
ATOM 757 C C . GLY A 1 101 ? 0.955 -8.343 -11.766 1.00 90.19 101 GLY A C 1
ATOM 758 O O . GLY A 1 101 ? 1.872 -9.166 -11.742 1.00 90.19 101 GLY A O 1
ATOM 759 N N . LEU A 1 102 ? 1.131 -7.082 -11.350 1.00 92.31 102 LEU A N 1
ATOM 760 C CA . LEU A 1 102 ? 2.329 -6.647 -10.637 1.00 92.31 102 LEU A CA 1
ATOM 761 C C . LEU A 1 102 ? 2.334 -7.242 -9.232 1.00 92.31 102 LEU A C 1
ATOM 763 O O . LEU A 1 102 ? 1.289 -7.393 -8.597 1.00 92.31 102 LEU A O 1
ATOM 767 N N . LYS A 1 103 ? 3.528 -7.538 -8.728 1.00 94.12 103 LYS A N 1
ATOM 768 C CA . LYS A 1 103 ? 3.711 -7.990 -7.350 1.00 94.12 103 LYS A CA 1
ATOM 769 C C . LYS A 1 103 ? 4.233 -6.850 -6.504 1.00 94.12 103 LYS A C 1
ATOM 771 O O . LYS A 1 103 ? 4.914 -5.962 -7.006 1.00 94.12 103 LYS A O 1
ATOM 776 N N . GLY A 1 104 ? 3.936 -6.887 -5.221 1.00 95.31 104 GLY A N 1
ATOM 777 C CA . GLY A 1 104 ? 4.501 -5.963 -4.258 1.00 95.31 104 GLY A CA 1
ATOM 778 C C . GLY A 1 104 ? 4.742 -6.631 -2.921 1.00 95.31 104 GLY A C 1
ATOM 779 O O . GLY A 1 104 ? 4.374 -7.788 -2.717 1.00 95.31 104 GLY A O 1
ATOM 780 N N . MET A 1 105 ? 5.363 -5.892 -2.014 1.00 96.00 105 MET A N 1
ATOM 781 C CA . MET A 1 105 ? 5.583 -6.323 -0.639 1.00 96.00 105 MET A CA 1
ATOM 782 C C . MET A 1 105 ? 5.019 -5.287 0.325 1.00 96.00 105 MET A C 1
ATOM 784 O O . MET A 1 105 ? 5.313 -4.094 0.203 1.00 96.00 105 MET A O 1
ATOM 788 N N . ALA A 1 106 ? 4.198 -5.739 1.270 1.00 96.81 106 ALA A N 1
ATOM 789 C CA . ALA A 1 106 ? 3.662 -4.892 2.324 1.00 96.81 106 ALA A CA 1
ATOM 790 C C . ALA A 1 106 ? 4.775 -4.528 3.312 1.00 96.81 106 ALA A C 1
ATOM 792 O O . ALA A 1 106 ? 5.465 -5.398 3.831 1.00 96.81 106 ALA A O 1
ATOM 793 N N . LEU A 1 107 ? 4.969 -3.235 3.557 1.00 94.62 107 LEU A N 1
ATOM 794 C CA . LEU A 1 107 ? 6.076 -2.723 4.368 1.00 94.62 107 LEU A CA 1
ATOM 795 C C . LEU A 1 107 ? 5.561 -1.983 5.599 1.00 94.62 107 LEU A C 1
ATOM 797 O O . LEU A 1 107 ? 5.918 -2.324 6.722 1.00 94.62 107 LEU A O 1
ATOM 801 N N . ASN A 1 108 ? 4.696 -0.989 5.390 1.00 93.00 108 ASN A N 1
ATOM 802 C CA . ASN A 1 108 ? 4.123 -0.198 6.475 1.00 93.00 108 ASN A CA 1
ATOM 803 C C . ASN A 1 108 ? 2.659 -0.587 6.695 1.00 93.00 108 ASN A C 1
ATOM 805 O O . ASN A 1 108 ? 1.855 -0.476 5.770 1.00 93.00 108 ASN A O 1
ATOM 809 N N . LEU A 1 109 ? 2.314 -1.016 7.909 1.00 94.38 109 LEU A N 1
ATOM 810 C CA . LEU A 1 109 ? 0.947 -1.372 8.285 1.00 94.38 109 LEU A CA 1
ATOM 811 C C . LEU A 1 109 ? 0.365 -0.275 9.180 1.00 94.38 109 LEU A C 1
ATOM 813 O O . LEU A 1 109 ? 0.712 -0.171 10.356 1.00 94.38 109 LEU A O 1
ATOM 817 N N . GLU A 1 110 ? -0.529 0.540 8.629 1.00 92.00 110 GLU A N 1
ATOM 818 C CA . GLU A 1 110 ? -1.326 1.500 9.392 1.00 92.00 110 GLU A CA 1
ATOM 819 C C . GLU A 1 110 ? -2.737 0.928 9.614 1.00 92.00 110 GLU A C 1
ATOM 821 O O . GLU A 1 110 ? -3.210 0.111 8.823 1.00 92.00 110 GLU A O 1
ATOM 826 N N . PRO A 1 111 ? -3.463 1.356 10.663 1.00 87.38 111 PRO A N 1
ATOM 827 C CA . PRO A 1 111 ? -4.819 0.858 10.923 1.00 87.38 111 PRO A CA 1
ATOM 828 C C . PRO A 1 111 ? -5.803 1.140 9.778 1.00 87.38 111 PRO A C 1
ATOM 830 O O . PRO A 1 111 ? -6.763 0.394 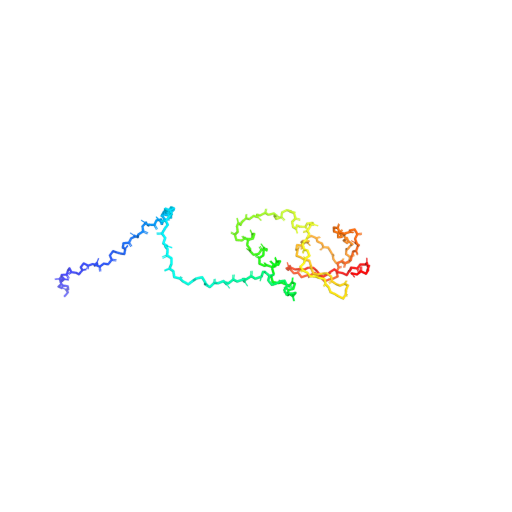9.586 1.00 87.38 111 PRO A O 1
ATOM 833 N N . ASP A 1 112 ? -5.566 2.217 9.028 1.00 86.69 112 ASP A N 1
ATOM 834 C CA . ASP A 1 112 ? -6.449 2.666 7.954 1.00 86.69 112 ASP A CA 1
ATOM 835 C C . ASP A 1 112 ? -5.896 2.382 6.554 1.00 86.69 112 ASP A C 1
ATOM 837 O O . ASP A 1 112 ? -6.650 2.442 5.586 1.00 86.69 112 ASP A O 1
ATOM 841 N N . ASN A 1 113 ? -4.594 2.127 6.404 1.00 91.50 113 ASN A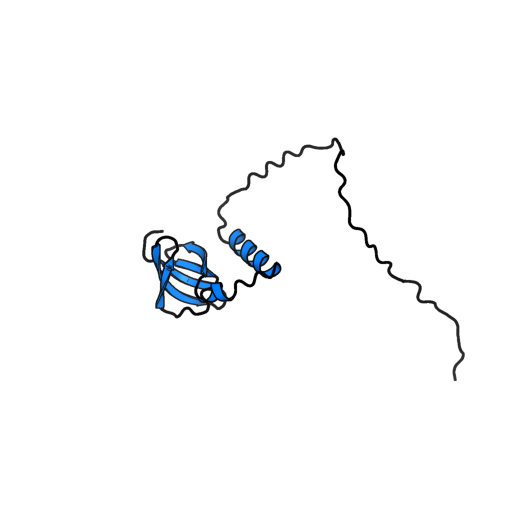 N 1
ATOM 842 C CA . ASN A 1 113 ? -3.969 1.920 5.100 1.00 91.50 113 ASN A CA 1
ATOM 843 C C . ASN A 1 113 ? -2.672 1.111 5.192 1.00 91.50 113 ASN A C 1
ATOM 845 O O . ASN A 1 113 ? -2.023 1.045 6.226 1.00 91.50 113 ASN A O 1
ATOM 849 N N . VAL A 1 114 ? -2.285 0.509 4.078 1.00 95.50 114 VAL A N 1
ATOM 850 C CA . VAL A 1 114 ? -1.090 -0.319 3.965 1.00 95.50 114 VAL A CA 1
ATOM 851 C C . VAL A 1 114 ? -0.187 0.274 2.892 1.00 95.50 114 VAL A C 1
ATOM 853 O O . VAL A 1 114 ? -0.637 0.578 1.783 1.00 95.50 114 VAL A O 1
ATOM 856 N N . GLY A 1 115 ? 1.082 0.468 3.240 1.00 95.81 115 GLY A N 1
ATOM 857 C CA . GLY A 1 115 ? 2.136 0.883 2.325 1.00 95.81 115 GLY A CA 1
ATOM 858 C C . GLY A 1 115 ? 2.784 -0.336 1.687 1.00 95.81 115 GLY A C 1
ATOM 859 O O . GLY A 1 115 ? 3.409 -1.139 2.382 1.00 95.81 115 GLY A O 1
ATOM 860 N N . ILE A 1 116 ? 2.640 -0.461 0.371 1.00 96.38 116 ILE A N 1
ATOM 861 C CA . ILE A 1 116 ? 3.131 -1.594 -0.411 1.00 96.38 116 ILE A CA 1
ATOM 862 C C . ILE A 1 116 ? 4.176 -1.082 -1.393 1.00 96.38 116 ILE A C 1
ATOM 864 O O . ILE A 1 116 ? 3.892 -0.181 -2.178 1.00 96.38 116 ILE A O 1
ATOM 868 N N . VAL A 1 117 ? 5.369 -1.667 -1.381 1.00 95.19 117 VAL A N 1
ATOM 869 C CA . VAL A 1 117 ? 6.369 -1.403 -2.420 1.00 95.19 117 VAL A CA 1
ATOM 870 C C . VAL A 1 117 ? 6.044 -2.259 -3.633 1.00 95.19 117 VAL A C 1
ATOM 872 O O . VAL A 1 117 ? 5.897 -3.473 -3.511 1.00 95.19 117 VAL A O 1
ATOM 875 N N . VAL A 1 118 ? 5.914 -1.631 -4.795 1.00 94.12 118 VAL A N 1
ATOM 876 C CA . VAL A 1 118 ? 5.584 -2.287 -6.060 1.00 94.12 118 VAL A CA 1
ATOM 877 C C . VAL A 1 118 ? 6.871 -2.753 -6.732 1.00 94.12 118 VAL A C 1
ATOM 879 O O . VAL A 1 118 ? 7.811 -1.986 -6.927 1.00 94.12 118 VAL A O 1
ATOM 882 N N . PHE A 1 119 ? 6.914 -4.025 -7.110 1.00 91.69 119 PHE A N 1
ATOM 883 C CA . PHE A 1 119 ? 7.997 -4.593 -7.896 1.00 91.69 119 PHE A CA 1
ATOM 884 C C . PHE A 1 119 ? 7.664 -4.450 -9.380 1.00 91.69 119 PHE A C 1
ATOM 886 O O . PHE A 1 119 ? 6.908 -5.238 -9.949 1.00 91.69 119 PHE A O 1
ATOM 893 N N . GLY A 1 120 ? 8.224 -3.421 -10.006 1.00 86.19 120 GLY A N 1
ATOM 894 C CA . GLY A 1 120 ? 8.010 -3.112 -11.415 1.00 86.19 120 GLY A CA 1
ATOM 895 C C . GLY A 1 120 ? 8.192 -1.625 -11.694 1.00 86.19 120 GLY A C 1
ATOM 896 O O . GLY A 1 120 ? 8.500 -0.855 -10.789 1.00 86.19 120 GLY A O 1
ATOM 897 N N . ASN A 1 121 ? 8.004 -1.238 -12.953 1.00 71.06 121 ASN A N 1
ATOM 8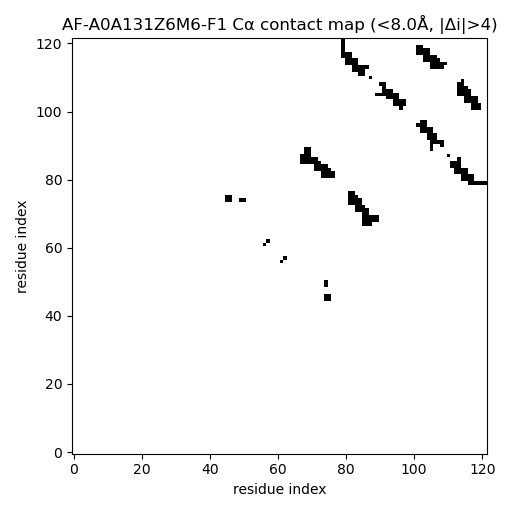98 C CA . ASN A 1 121 ? 7.909 0.168 -13.333 1.00 71.06 121 ASN A CA 1
ATOM 899 C C . ASN A 1 121 ? 6.422 0.538 -13.407 1.00 71.06 121 ASN A C 1
ATOM 901 O O . ASN A 1 121 ? 5.660 -0.194 -14.043 1.00 71.06 121 ASN A O 1
ATOM 905 N N . ASP A 1 122 ? 6.055 1.619 -12.718 1.00 60.69 122 ASP A N 1
ATOM 906 C CA . ASP A 1 122 ? 4.717 2.236 -12.696 1.00 60.69 122 ASP A CA 1
ATOM 907 C C . ASP A 1 122 ? 4.374 2.918 -14.033 1.00 60.69 122 ASP A C 1
ATOM 909 O O . ASP A 1 122 ? 5.289 3.539 -14.633 1.00 60.69 122 ASP A O 1
#

Nearest PDB structures (foldseek):
  8h9t-assembly1_C  TM=9.105E-01  e=4.734E-09  Homo sapiens
  3oe7-assembly2_J  TM=9.867E-01  e=1.907E-07  Saccharomyces cerevisiae
  5dn6-assembly1_A  TM=9.008E-01  e=1.165E-07  Paracoccus denitrificans
  6tmk-assembly1_E2  TM=7.952E-01  e=1.030E-07  Toxoplasma gondii GT1
  6wnr-assembly1_C  TM=8.249E-01  e=9.825E-06  Escherichia coli

Radius of gyration: 27.72 Å; Cα contacts (8 Å, |Δi|>4): 127; chains: 1; bounding box: 62×44×73 Å

Foldseek 3Di:
DDDDDDDDDPPDPPDDDPDDDDPDDDDDDDDDPPPPPPPVPPDDPLQDPVVVVVVVCVVVVVCPVVCLCCDWDWSDDDPQKTKTFGNVPDDAQDWDADPVRWIWGFHDDDNGITITRTDDDD

Solvent-accessible surface area (backbone atoms only — not comparable to full-atom values): 8124 Å² total; per-residue (Å²): 136,85,84,92,77,79,91,80,78,87,84,74,82,82,76,83,80,93,74,83,84,79,83,70,86,83,87,87,82,88,81,79,88,73,79,75,76,72,64,85,73,85,68,90,59,69,64,58,66,62,53,49,51,54,52,51,40,60,73,72,60,66,78,59,61,78,56,32,32,82,38,64,48,80,55,48,75,56,97,52,36,33,37,27,36,48,35,70,72,64,54,75,73,36,79,45,75,46,98,85,73,43,40,29,34,30,65,46,84,50,100,74,34,34,37,25,42,47,62,72,88,133

Mean predicted aligned error: 17.38 Å

Sequence (122 aa):
MAFVSRRLACTLARHFPKQTPKVTHEAISALALRKLSTTPCSYAAAGSAEVSSILEERILGQTSTTNLEETGRVLSIGDGIARVYGLKNIQAEEMVEFSSGLKGMALNLEPDNVGIVVFGND

InterPro domains:
  IPR004100 ATPase, F1/V1/A1 complex, alpha/beta subunit, N-terminal domain [PF02874] (69-121)
  IPR005294 ATP synthase, F1 complex, alpha subunit [PTHR48082] (45-122)
  IPR023366 ATP synthase subunit alpha, N-terminal domain-like superfamily [G3DSA:2.40.30.20] (45-122)
  IPR036121 ATPase, F1/V1/A1 complex, alpha/beta subunit, N-terminal domain superfamily [SSF50615] (53-122)